Protein AF-A0A380GYR7-F1 (afdb_monomer_lite)

Structure (mmCIF, N/CA/C/O backbone):
data_AF-A0A380GYR7-F1
#
_entry.id   AF-A0A380GYR7-F1
#
loop_
_atom_site.group_PDB
_atom_site.id
_atom_site.type_symbol
_atom_site.label_atom_id
_atom_site.label_alt_id
_atom_site.label_comp_id
_atom_site.label_asym_id
_atom_site.label_entity_id
_atom_site.label_seq_id
_atom_site.pdbx_PDB_ins_code
_atom_site.Cartn_x
_atom_site.Cartn_y
_atom_site.Cartn_z
_atom_site.occupancy
_atom_site.B_iso_or_equiv
_atom_site.auth_seq_id
_atom_site.auth_comp_id
_atom_site.auth_asym_id
_atom_site.auth_atom_id
_atom_site.pdbx_PDB_model_num
ATOM 1 N N . MET A 1 1 ? 9.947 4.113 -0.284 1.00 82.25 1 MET A N 1
ATOM 2 C CA . MET A 1 1 ? 10.464 3.912 -1.653 1.00 82.25 1 MET A CA 1
ATOM 3 C C . MET A 1 1 ? 11.885 4.443 -1.882 1.00 82.25 1 MET A C 1
ATOM 5 O O . MET A 1 1 ? 12.563 3.899 -2.739 1.00 82.25 1 MET A O 1
ATOM 9 N N . ARG A 1 2 ? 12.406 5.374 -1.061 1.00 90.19 2 ARG A N 1
ATOM 10 C CA . ARG A 1 2 ? 13.801 5.863 -1.149 1.00 90.19 2 ARG A CA 1
ATOM 11 C C . ARG A 1 2 ? 14.869 4.763 -1.272 1.00 90.19 2 ARG A C 1
ATOM 13 O O . ARG A 1 2 ? 15.661 4.808 -2.192 1.00 90.19 2 ARG A O 1
ATOM 20 N N . THR A 1 3 ? 14.858 3.757 -0.400 1.00 92.00 3 THR A N 1
ATOM 21 C CA . THR A 1 3 ? 15.837 2.650 -0.426 1.00 92.00 3 THR A CA 1
ATOM 22 C C . THR A 1 3 ? 15.811 1.859 -1.742 1.00 92.00 3 THR A C 1
ATOM 24 O O . THR A 1 3 ? 16.849 1.409 -2.210 1.00 92.00 3 THR A O 1
ATOM 27 N N . VAL A 1 4 ? 14.638 1.724 -2.372 1.00 93.06 4 VAL A N 1
ATOM 28 C CA . VAL A 1 4 ? 14.499 1.106 -3.705 1.00 93.06 4 VAL A CA 1
ATOM 29 C C . VAL A 1 4 ? 15.079 2.039 -4.775 1.00 93.06 4 VAL A C 1
ATOM 31 O O . VAL A 1 4 ? 15.850 1.587 -5.611 1.00 93.06 4 VAL A O 1
ATOM 34 N N . ALA A 1 5 ? 14.795 3.344 -4.692 1.00 92.19 5 ALA A N 1
ATOM 35 C CA . ALA A 1 5 ? 15.352 4.368 -5.587 1.00 92.19 5 ALA A CA 1
ATOM 36 C C . ALA A 1 5 ? 16.874 4.544 -5.466 1.00 92.19 5 ALA A C 1
ATOM 38 O O . ALA A 1 5 ? 17.537 4.926 -6.422 1.00 92.19 5 ALA A O 1
ATOM 39 N N . GLU A 1 6 ? 17.446 4.221 -4.309 1.00 94.06 6 GLU A N 1
ATOM 40 C CA . GLU A 1 6 ? 18.894 4.162 -4.083 1.00 94.06 6 GLU A CA 1
ATOM 41 C C . GLU A 1 6 ? 19.526 2.857 -4.615 1.00 94.06 6 GLU A C 1
ATOM 43 O O . GLU A 1 6 ? 20.731 2.657 -4.478 1.00 94.06 6 GLU A O 1
ATOM 48 N N . GLY A 1 7 ? 18.735 1.957 -5.213 1.00 92.69 7 GLY A N 1
ATOM 49 C CA . GLY A 1 7 ? 19.207 0.698 -5.795 1.00 92.69 7 GLY A CA 1
ATOM 50 C C . GLY A 1 7 ? 19.464 -0.417 -4.778 1.00 92.69 7 GLY A C 1
ATOM 51 O O . GLY A 1 7 ? 20.119 -1.406 -5.102 1.00 92.69 7 GLY A O 1
ATOM 52 N N . LEU A 1 8 ? 18.961 -0.290 -3.546 1.00 95.38 8 LEU A N 1
ATOM 53 C CA . LEU A 1 8 ? 19.245 -1.231 -2.454 1.00 95.38 8 LEU A CA 1
ATOM 54 C C . LEU A 1 8 ? 18.262 -2.413 -2.378 1.00 95.38 8 LEU A C 1
ATOM 56 O O . LEU A 1 8 ? 18.298 -3.181 -1.417 1.00 95.38 8 LEU A O 1
ATOM 60 N N . GLY A 1 9 ? 17.384 -2.584 -3.371 1.00 93.12 9 GLY A N 1
ATOM 61 C CA . GLY A 1 9 ? 16.519 -3.759 -3.474 1.00 93.12 9 GLY A CA 1
ATOM 62 C C . GLY A 1 9 ? 15.226 -3.519 -4.246 1.00 93.12 9 GLY A C 1
ATOM 63 O O . GLY A 1 9 ? 15.086 -2.533 -4.960 1.00 93.12 9 GLY A O 1
ATOM 64 N N . VAL A 1 10 ? 14.272 -4.435 -4.065 1.00 92.19 10 VAL A N 1
ATOM 65 C CA . VAL A 1 10 ? 12.915 -4.385 -4.631 1.00 92.19 10 VAL A CA 1
ATOM 66 C C . VAL A 1 10 ? 11.877 -4.385 -3.508 1.00 92.19 10 VAL A C 1
ATOM 68 O O . VAL A 1 10 ? 12.115 -4.949 -2.439 1.00 92.19 10 VAL A O 1
ATOM 71 N N . GLY A 1 11 ? 10.721 -3.762 -3.737 1.00 89.31 11 GLY A N 1
ATOM 72 C CA . GLY A 1 11 ? 9.622 -3.713 -2.773 1.00 89.31 11 GLY A CA 1
ATOM 73 C C . GLY A 1 11 ? 8.283 -4.020 -3.432 1.00 89.31 11 GLY A C 1
ATOM 74 O O . GLY A 1 11 ? 8.011 -3.541 -4.527 1.00 89.31 11 GLY A O 1
ATOM 75 N N . ILE A 1 12 ? 7.445 -4.806 -2.753 1.00 87.56 12 ILE A N 1
ATOM 76 C CA . ILE A 1 12 ? 6.050 -5.026 -3.149 1.00 87.56 12 ILE A CA 1
ATOM 77 C C . ILE A 1 12 ? 5.194 -4.018 -2.396 1.00 87.56 12 ILE A C 1
ATOM 79 O O . ILE A 1 12 ? 5.270 -3.925 -1.170 1.00 87.56 12 ILE A O 1
ATOM 83 N N . VAL A 1 13 ? 4.381 -3.271 -3.132 1.00 86.44 13 VAL A N 1
ATOM 84 C CA . VAL A 1 13 ? 3.503 -2.241 -2.580 1.00 86.44 13 VAL A CA 1
ATOM 85 C C . VAL A 1 13 ? 2.107 -2.359 -3.182 1.00 86.44 13 VAL A C 1
ATOM 87 O O . VAL A 1 13 ? 1.926 -2.931 -4.255 1.00 86.44 13 VAL A O 1
ATOM 90 N N . SER A 1 14 ? 1.114 -1.825 -2.473 1.00 83.88 14 SER A N 1
ATOM 91 C CA . SER A 1 14 ? -0.239 -1.676 -3.016 1.00 83.88 14 SER A CA 1
ATOM 92 C C . SER A 1 14 ? -0.250 -0.606 -4.107 1.00 83.88 14 SER A C 1
ATOM 94 O O . SER A 1 14 ? 0.474 0.382 -3.994 1.00 83.88 14 SER A O 1
ATOM 96 N N . ALA A 1 15 ? -1.125 -0.749 -5.107 1.00 83.06 15 ALA A N 1
ATOM 97 C CA . ALA A 1 15 ? -1.330 0.276 -6.132 1.00 83.06 15 ALA A CA 1
ATOM 98 C C . ALA A 1 15 ? -1.691 1.646 -5.521 1.00 83.06 15 ALA A C 1
ATOM 100 O O . ALA A 1 15 ? -1.245 2.671 -6.018 1.00 83.06 15 ALA A O 1
ATOM 101 N N . LEU A 1 16 ? -2.386 1.656 -4.375 1.00 82.50 16 LEU A N 1
ATOM 102 C CA . LEU A 1 16 ? -2.717 2.875 -3.621 1.00 82.50 16 LEU A CA 1
ATOM 103 C C . LEU A 1 16 ? -1.483 3.628 -3.104 1.00 82.50 16 LEU A C 1
ATOM 105 O O . LEU A 1 16 ? -1.535 4.830 -2.883 1.00 82.50 16 LEU A O 1
ATOM 109 N N . MET A 1 17 ? -0.370 2.929 -2.872 1.00 84.50 17 MET A N 1
ATOM 110 C CA . MET A 1 17 ? 0.878 3.551 -2.418 1.00 84.50 17 MET A CA 1
ATOM 111 C C . MET A 1 17 ? 1.688 4.146 -3.575 1.00 84.50 17 MET A C 1
ATOM 113 O O . MET A 1 17 ? 2.682 4.816 -3.317 1.00 84.50 17 MET A O 1
ATOM 117 N N . LEU A 1 18 ? 1.299 3.873 -4.826 1.00 86.12 18 LEU A N 1
ATOM 118 C CA . LEU A 1 18 ? 1.929 4.447 -6.016 1.00 86.12 18 LEU A CA 1
ATOM 119 C C . LEU A 1 18 ? 1.328 5.818 -6.369 1.00 86.12 18 LEU A C 1
ATOM 121 O O . LEU A 1 18 ? 1.932 6.564 -7.135 1.00 86.12 18 LEU A O 1
ATOM 125 N N . GLU A 1 19 ? 0.156 6.164 -5.824 1.00 82.75 19 GLU A N 1
ATOM 126 C CA . GLU A 1 19 ? -0.500 7.444 -6.094 1.00 82.75 19 GLU A CA 1
ATOM 127 C C . GLU A 1 19 ? 0.349 8.612 -5.570 1.00 82.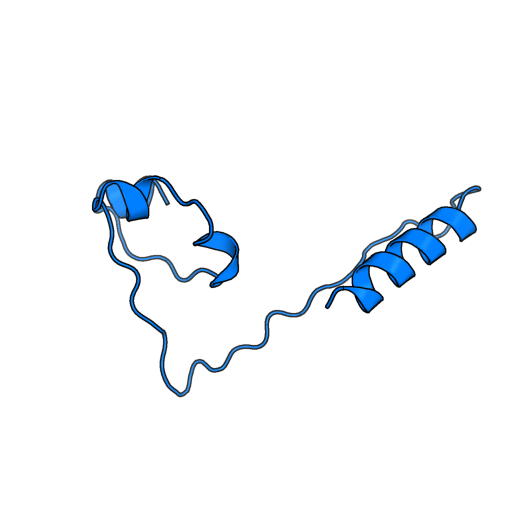75 19 GLU A C 1
ATOM 129 O O . GLU A 1 19 ? 0.523 8.779 -4.362 1.00 82.75 19 GLU A O 1
ATOM 134 N N . ASN A 1 20 ? 0.829 9.460 -6.485 1.00 81.69 20 ASN A N 1
ATOM 135 C CA . ASN A 1 20 ? 1.689 10.615 -6.196 1.00 81.69 20 ASN A CA 1
ATOM 136 C C . ASN A 1 20 ? 3.041 10.242 -5.559 1.00 81.69 20 ASN A C 1
ATOM 138 O O . ASN A 1 20 ? 3.542 10.973 -4.699 1.00 81.69 20 ASN A O 1
ATOM 142 N N . GLU A 1 21 ? 3.627 9.100 -5.932 1.00 86.75 21 GLU A N 1
ATOM 143 C CA . GLU A 1 21 ? 4.963 8.739 -5.460 1.00 86.75 21 GLU A CA 1
ATOM 144 C C . GLU A 1 21 ? 6.062 9.482 -6.252 1.00 86.75 21 GLU A C 1
ATOM 146 O O . GLU A 1 21 ? 6.337 9.135 -7.407 1.00 86.75 21 GLU A O 1
ATOM 151 N N . PRO A 1 22 ? 6.797 10.423 -5.624 1.00 87.62 22 PRO A N 1
ATOM 152 C CA . PRO A 1 22 ? 7.808 11.220 -6.314 1.00 87.62 22 PRO A CA 1
ATOM 153 C C . PRO A 1 22 ? 8.971 10.403 -6.890 1.00 87.62 22 PRO A C 1
ATOM 155 O O . PRO A 1 22 ? 9.618 10.866 -7.828 1.00 87.62 22 PRO A O 1
ATOM 158 N N . PHE A 1 23 ? 9.300 9.221 -6.354 1.00 87.75 23 PHE A N 1
ATOM 159 C CA . PHE A 1 23 ? 10.373 8.404 -6.943 1.00 87.75 23 PHE A CA 1
ATOM 160 C C . PHE A 1 23 ? 9.959 7.740 -8.269 1.00 87.75 23 PHE A C 1
ATOM 162 O O . PHE A 1 23 ? 10.840 7.454 -9.078 1.00 87.75 23 PHE A O 1
ATOM 169 N N . LEU A 1 24 ? 8.657 7.530 -8.506 1.00 85.19 24 LEU A N 1
ATOM 170 C CA . LEU A 1 24 ? 8.132 7.081 -9.803 1.00 85.19 24 LEU A CA 1
ATOM 171 C C . LEU A 1 24 ? 8.054 8.254 -10.783 1.00 85.19 24 LEU A C 1
ATOM 173 O O . LEU A 1 24 ? 8.516 8.130 -11.912 1.00 85.19 24 LEU A O 1
ATOM 177 N N . ASP A 1 25 ? 7.544 9.402 -10.327 1.00 83.75 25 ASP A N 1
ATOM 178 C CA . ASP A 1 25 ? 7.382 10.600 -11.166 1.00 83.75 25 ASP A CA 1
ATOM 179 C C . ASP A 1 25 ? 8.718 11.136 -11.698 1.00 83.75 25 ASP A C 1
ATOM 181 O O . ASP A 1 25 ? 8.793 11.666 -12.804 1.00 83.75 25 ASP A O 1
ATOM 185 N N . ASN A 1 26 ? 9.786 10.987 -10.910 1.00 87.56 26 ASN A N 1
ATOM 186 C CA . ASN A 1 26 ? 11.144 11.362 -11.304 1.00 87.56 26 ASN A CA 1
ATOM 187 C C . ASN A 1 26 ? 11.909 10.223 -12.007 1.00 87.56 26 ASN A C 1
ATOM 189 O O . ASN A 1 26 ? 13.127 10.320 -12.143 1.00 87.56 26 ASN A O 1
ATOM 193 N N . GLU A 1 27 ? 11.226 9.138 -12.392 1.00 85.31 27 GLU A N 1
ATOM 194 C CA . GLU A 1 27 ? 11.787 7.983 -13.112 1.00 85.31 27 GLU A CA 1
ATOM 195 C C . GLU A 1 27 ? 12.989 7.313 -12.407 1.00 85.31 27 GLU A C 1
ATOM 197 O O . GLU A 1 27 ? 13.841 6.689 -13.038 1.00 85.31 27 GLU A O 1
ATOM 202 N N . LEU A 1 28 ? 13.079 7.426 -11.075 1.00 91.25 28 LEU A N 1
ATOM 203 C CA . LEU A 1 28 ? 14.164 6.818 -10.291 1.00 91.25 28 LEU A CA 1
ATOM 204 C C . LEU A 1 28 ? 13.931 5.325 -10.036 1.00 91.25 28 LEU A C 1
ATOM 206 O O . LEU A 1 28 ? 14.875 4.582 -9.769 1.00 91.25 28 LEU A O 1
ATOM 210 N N . ILE A 1 29 ? 12.672 4.896 -10.082 1.00 92.00 29 ILE A N 1
ATOM 211 C CA . ILE A 1 29 ? 12.244 3.502 -9.968 1.00 92.00 29 ILE A CA 1
ATOM 212 C C . ILE A 1 29 ? 11.132 3.226 -10.975 1.00 92.00 29 ILE A C 1
ATOM 214 O O . ILE A 1 29 ? 10.426 4.136 -11.398 1.00 92.00 29 ILE A O 1
ATOM 218 N N . GLU A 1 30 ? 10.940 1.953 -11.305 1.00 91.38 30 GLU A N 1
ATOM 219 C CA . GLU A 1 30 ? 9.846 1.484 -12.153 1.00 91.38 30 GLU A CA 1
ATOM 220 C C . GLU A 1 30 ? 8.908 0.578 -11.346 1.00 91.38 30 GLU A C 1
ATOM 222 O O . GLU A 1 30 ? 9.352 -0.250 -10.544 1.00 91.38 30 GLU A O 1
ATOM 227 N N . SER A 1 31 ? 7.598 0.714 -11.563 1.00 90.00 31 SER A N 1
ATOM 228 C CA . SER A 1 31 ? 6.603 -0.212 -11.020 1.00 90.00 31 SER A CA 1
ATOM 229 C C . SER A 1 31 ? 6.245 -1.287 -12.046 1.00 90.00 31 SER A C 1
ATOM 231 O O . SER A 1 31 ? 5.767 -0.967 -13.132 1.00 90.00 31 SER A O 1
ATOM 233 N N . VAL A 1 32 ? 6.379 -2.559 -11.669 1.00 89.12 32 VAL A N 1
ATOM 234 C CA . VAL A 1 32 ? 5.955 -3.700 -12.494 1.00 89.12 32 VAL A CA 1
ATOM 235 C C . VAL A 1 32 ? 4.702 -4.336 -11.883 1.00 89.12 32 VAL A C 1
ATOM 237 O O . VAL A 1 32 ? 4.720 -4.672 -10.695 1.00 89.12 32 VAL A O 1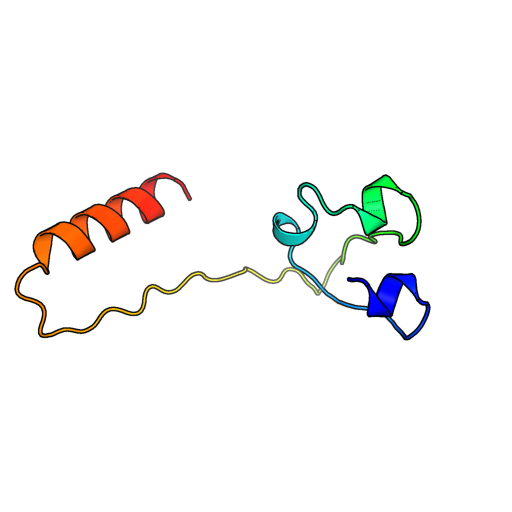
ATOM 240 N N . PRO A 1 33 ? 3.610 -4.527 -12.651 1.00 86.44 33 PRO A N 1
ATOM 241 C CA . PRO A 1 33 ? 2.407 -5.165 -12.135 1.00 86.44 33 PRO A CA 1
ATOM 242 C C . PRO A 1 33 ? 2.676 -6.632 -11.788 1.00 86.44 33 PRO A C 1
ATOM 244 O O . PRO A 1 33 ? 3.214 -7.398 -12.591 1.00 86.44 33 PRO A O 1
ATOM 247 N N . LEU A 1 34 ? 2.255 -7.041 -10.592 1.00 82.38 34 LEU A N 1
ATOM 248 C CA . LEU A 1 34 ? 2.297 -8.438 -10.178 1.00 82.38 34 LEU A CA 1
ATOM 249 C C . LEU A 1 34 ? 1.152 -9.199 -10.863 1.00 82.38 34 LEU A C 1
ATOM 251 O O . LEU A 1 34 ? -0.022 -8.952 -10.607 1.00 82.38 34 LEU A O 1
ATOM 255 N N . GLY A 1 35 ? 1.502 -10.100 -11.783 1.00 77.62 35 GLY A N 1
ATOM 256 C CA . GLY A 1 35 ? 0.550 -11.002 -12.434 1.00 77.62 35 GLY A CA 1
ATOM 257 C C . GLY A 1 35 ? 0.150 -12.188 -11.546 1.00 77.62 35 GLY A C 1
ATOM 258 O O . GLY A 1 35 ? 0.533 -12.297 -10.381 1.00 77.62 35 GLY A O 1
ATOM 259 N N . LYS A 1 36 ? -0.595 -13.145 -12.108 1.00 77.19 36 LYS A N 1
ATOM 260 C CA . LYS A 1 36 ? -0.953 -14.386 -11.394 1.00 77.19 36 LYS A CA 1
ATOM 261 C C . LYS A 1 36 ? 0.309 -15.164 -10.969 1.00 77.19 36 LYS A C 1
ATOM 263 O O . LYS A 1 36 ? 1.247 -15.240 -11.761 1.00 77.19 36 LYS A O 1
ATOM 268 N N . PRO A 1 37 ? 0.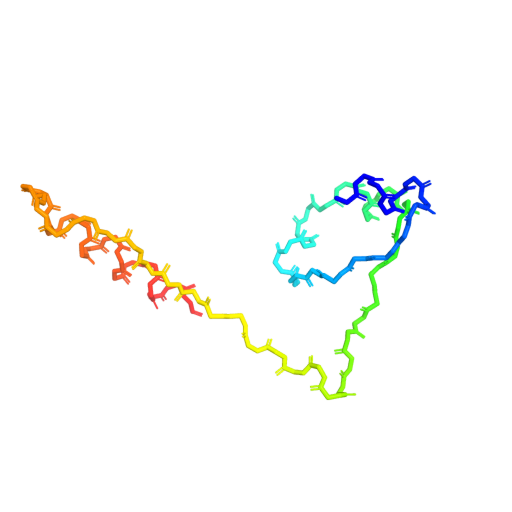335 -15.783 -9.770 1.00 71.12 37 PRO A N 1
ATOM 269 C CA . PRO A 1 37 ? -0.774 -15.995 -8.827 1.00 71.12 37 PRO A CA 1
ATOM 270 C C . PRO A 1 37 ? -0.964 -14.880 -7.780 1.00 71.12 37 PRO A C 1
ATOM 272 O O . PRO A 1 37 ? -1.719 -15.076 -6.832 1.00 71.12 37 PRO A O 1
ATOM 275 N N . PHE A 1 38 ? -0.295 -13.734 -7.918 1.00 69.19 38 PHE A N 1
ATOM 276 C CA . PHE A 1 38 ? -0.290 -12.664 -6.918 1.00 69.19 38 PHE A CA 1
ATOM 277 C C . PHE A 1 38 ? -1.515 -11.740 -7.041 1.00 69.19 38 PHE A C 1
ATOM 279 O O . PHE A 1 38 ? -1.386 -10.525 -7.126 1.00 69.19 38 PHE A O 1
ATOM 286 N N . ASP A 1 39 ? -2.712 -12.331 -7.027 1.00 67.06 39 ASP A N 1
ATOM 287 C CA . ASP A 1 39 ? -3.997 -11.622 -6.954 1.00 67.06 39 ASP A CA 1
ATOM 288 C C . ASP A 1 39 ? -4.399 -11.450 -5.479 1.00 67.06 39 ASP A C 1
ATOM 290 O O . ASP A 1 39 ? -5.249 -12.161 -4.939 1.00 67.06 39 ASP A O 1
ATOM 294 N N . TYR A 1 40 ? -3.660 -10.594 -4.768 1.00 69.81 40 TYR A N 1
ATOM 295 C CA . TYR A 1 40 ? -3.858 -10.371 -3.337 1.00 69.81 40 TYR A CA 1
ATOM 296 C C . TYR A 1 40 ? -4.879 -9.258 -3.101 1.00 69.81 40 TYR A C 1
ATOM 298 O O . TYR A 1 40 ? -4.645 -8.101 -3.446 1.00 69.81 40 TYR A O 1
ATOM 306 N N . ALA A 1 41 ? -5.978 -9.591 -2.426 1.00 70.25 41 ALA A N 1
ATOM 307 C CA . ALA A 1 41 ? -6.907 -8.598 -1.905 1.00 70.25 41 ALA A CA 1
ATOM 308 C C . ALA A 1 41 ? -6.294 -7.887 -0.685 1.00 70.25 41 ALA A C 1
ATOM 310 O O . ALA A 1 41 ? -5.938 -8.527 0.311 1.00 70.25 41 ALA A O 1
ATOM 311 N N . VAL A 1 42 ? -6.184 -6.558 -0.748 1.00 70.44 42 VAL A N 1
ATOM 312 C CA . VAL A 1 42 ? -5.857 -5.735 0.423 1.00 70.44 42 VAL A CA 1
ATOM 313 C C . VAL A 1 42 ? -7.117 -5.623 1.275 1.00 70.44 42 VAL A C 1
ATOM 315 O O . VAL A 1 42 ? -8.1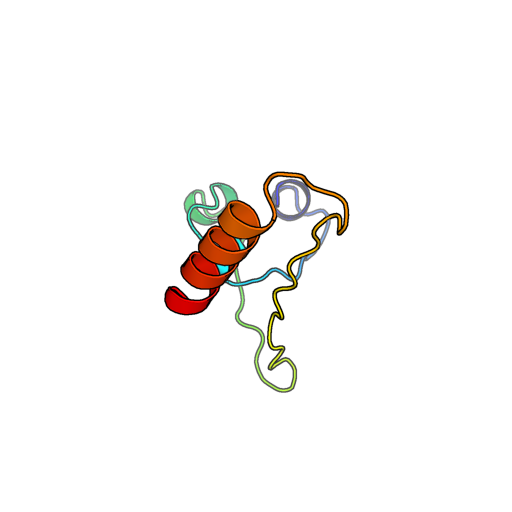09 -5.050 0.843 1.00 70.44 42 VAL A O 1
ATOM 318 N N . ASN A 1 43 ? -7.081 -6.182 2.485 1.00 76.06 43 ASN A N 1
ATOM 319 C CA . ASN A 1 43 ? -8.192 -6.089 3.429 1.00 76.06 43 ASN A CA 1
ATOM 320 C C . ASN A 1 43 ? -7.963 -4.925 4.396 1.00 76.06 43 ASN A C 1
ATOM 322 O O . ASN A 1 43 ? -6.928 -4.870 5.066 1.00 76.06 43 ASN A O 1
ATOM 326 N N . PHE A 1 44 ? -8.947 -4.039 4.523 1.00 78.19 44 PHE A N 1
ATOM 327 C CA . PHE A 1 44 ? -8.931 -2.961 5.507 1.00 78.19 44 PHE A CA 1
ATOM 328 C C . PHE A 1 44 ? -9.693 -3.377 6.770 1.00 78.19 44 PHE A C 1
ATOM 330 O O . PHE A 1 44 ? -10.785 -3.940 6.710 1.00 78.19 44 PHE A O 1
ATOM 337 N N . ILE A 1 45 ? -9.112 -3.112 7.944 1.00 86.06 45 ILE A N 1
ATOM 338 C CA . ILE A 1 45 ? -9.724 -3.415 9.244 1.00 86.06 45 ILE A CA 1
ATOM 339 C C . ILE A 1 45 ? -9.734 -2.143 10.083 1.00 86.06 45 ILE A C 1
ATOM 341 O O . ILE A 1 45 ? -8.716 -1.465 10.213 1.00 86.06 45 ILE A O 1
ATOM 345 N N . VAL A 1 46 ? -10.876 -1.844 10.704 1.00 84.06 46 VAL A N 1
ATOM 346 C CA . VAL A 1 46 ? -10.975 -0.749 11.672 1.00 84.06 46 VAL A CA 1
ATOM 347 C C . VAL A 1 46 ? -10.781 -1.285 13.085 1.00 84.0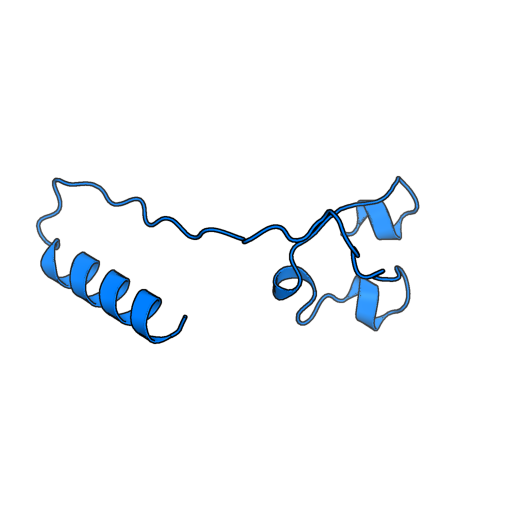6 46 VAL A C 1
ATOM 349 O O . VAL A 1 46 ? -11.528 -2.149 13.541 1.00 84.06 46 VAL A O 1
ATOM 352 N N . ILE A 1 47 ? -9.806 -0.724 13.801 1.00 86.44 47 ILE A N 1
ATOM 353 C CA . ILE A 1 47 ? -9.561 -1.009 15.217 1.00 86.44 47 ILE A CA 1
ATOM 354 C C . ILE A 1 47 ? -10.048 0.186 16.039 1.00 86.44 47 ILE A C 1
ATOM 356 O O . ILE A 1 47 ? -9.536 1.297 15.907 1.00 86.44 47 ILE A O 1
ATOM 360 N N . ALA A 1 48 ? -11.038 -0.039 16.905 1.00 84.00 48 ALA A N 1
ATOM 361 C CA . ALA A 1 48 ? -11.608 0.987 17.773 1.00 84.00 48 ALA A CA 1
ATOM 362 C C . ALA A 1 48 ? -11.675 0.512 19.231 1.00 84.00 48 ALA A C 1
ATOM 364 O O . ALA A 1 48 ? -11.986 -0.643 19.512 1.00 84.00 48 ALA A O 1
ATOM 365 N N . ASN A 1 49 ? -11.412 1.423 20.173 1.00 83.00 49 ASN A N 1
ATOM 366 C CA . ASN A 1 49 ? -11.581 1.143 21.598 1.00 83.00 49 ASN A CA 1
ATOM 367 C C . ASN A 1 49 ? -13.080 1.093 21.949 1.00 83.00 49 ASN A C 1
ATOM 369 O O . ASN A 1 49 ? -13.813 2.050 21.685 1.00 83.00 49 ASN A O 1
ATOM 373 N N . LYS A 1 50 ? -13.505 -0.015 22.566 1.00 73.75 50 LYS A N 1
ATOM 374 C CA . LYS A 1 50 ? -14.893 -0.301 22.945 1.00 73.75 50 LYS A CA 1
ATOM 375 C C . LYS A 1 50 ? -15.450 0.672 23.995 1.00 73.75 50 LYS A C 1
ATOM 377 O O . LYS A 1 50 ? -16.651 0.910 23.999 1.00 73.75 50 LYS A O 1
ATOM 382 N N . GLU A 1 51 ? -14.622 1.285 24.838 1.00 68.50 51 GLU A N 1
ATOM 383 C CA . GLU A 1 51 ? -15.068 2.056 26.016 1.00 68.50 51 GLU A CA 1
ATOM 384 C C . GLU A 1 51 ? -15.244 3.569 25.781 1.00 68.50 51 GLU A C 1
ATOM 386 O O . GLU A 1 51 ? -15.156 4.375 26.706 1.00 68.50 51 GLU A O 1
ATOM 391 N N . LYS A 1 52 ? -15.488 4.014 24.543 1.00 66.25 52 LYS A N 1
ATOM 392 C CA . LYS A 1 52 ? -15.625 5.453 24.264 1.00 66.25 52 LYS A CA 1
ATOM 393 C C . LYS A 1 52 ? -17.052 5.967 24.476 1.00 66.25 52 LYS A C 1
ATOM 395 O O . LYS A 1 52 ? -17.992 5.494 23.852 1.00 66.25 52 LYS A O 1
ATOM 400 N N . THR A 1 53 ? -17.182 7.087 25.188 1.00 68.25 53 THR A N 1
ATOM 401 C CA . THR A 1 53 ? -18.391 7.944 25.240 1.00 68.25 53 THR A CA 1
ATOM 402 C C . THR A 1 53 ? -18.854 8.470 23.871 1.00 68.25 53 THR A C 1
ATOM 404 O O . THR A 1 53 ? -19.936 9.032 23.761 1.00 68.25 53 THR A O 1
ATOM 407 N N . LYS A 1 54 ? -18.052 8.284 22.813 1.00 81.25 54 LYS A N 1
ATOM 408 C CA . LYS A 1 54 ? -18.315 8.725 21.431 1.00 81.25 54 LYS A CA 1
ATOM 409 C C . LYS A 1 54 ? -18.508 7.563 20.443 1.00 81.25 54 LYS A C 1
ATOM 411 O O . LYS A 1 54 ? -18.202 7.720 19.263 1.00 81.25 54 LYS A O 1
ATOM 416 N N . GLN A 1 55 ? -18.975 6.398 20.904 1.00 84.69 55 GLN A N 1
ATOM 417 C CA . GLN A 1 55 ? -19.202 5.212 20.057 1.00 84.69 55 GLN A CA 1
ATOM 418 C C . GLN A 1 55 ? -19.981 5.523 18.770 1.00 84.69 55 GLN A C 1
ATOM 420 O O . GLN A 1 55 ? -19.607 5.043 17.706 1.00 84.69 55 GLN A O 1
ATOM 425 N N . GLN A 1 56 ? -21.013 6.366 18.844 1.00 87.69 56 GLN A N 1
ATOM 426 C CA . GLN A 1 56 ? -21.855 6.678 17.689 1.00 87.69 56 GLN A CA 1
ATOM 427 C C . GLN A 1 56 ? -21.099 7.409 16.570 1.00 87.69 56 GLN A C 1
ATOM 429 O O . GLN A 1 56 ? -21.196 7.015 15.415 1.00 87.69 56 GLN A O 1
ATOM 434 N N . ILE A 1 57 ? -20.245 8.375 16.922 1.00 89.25 57 ILE A N 1
ATOM 435 C CA . ILE A 1 57 ? -19.388 9.086 15.958 1.00 89.25 57 ILE A CA 1
ATOM 436 C C . ILE A 1 57 ? -18.394 8.117 15.303 1.00 89.25 57 ILE A C 1
ATOM 438 O O . ILE A 1 57 ? -18.128 8.197 14.107 1.00 89.25 57 ILE A O 1
ATOM 442 N N . VAL A 1 58 ? -17.846 7.174 16.079 1.00 88.88 58 VAL A N 1
ATOM 443 C CA . VAL A 1 58 ? -16.933 6.152 15.545 1.00 88.88 58 VAL A CA 1
ATOM 444 C C . VAL A 1 58 ? -17.660 5.243 14.552 1.00 88.88 58 VAL A C 1
ATOM 446 O O . VAL A 1 58 ? -17.108 4.938 13.498 1.00 88.88 58 VAL A O 1
ATOM 449 N N . LEU A 1 59 ? -18.896 4.838 14.849 1.00 88.88 59 LEU A N 1
ATOM 450 C CA . LEU A 1 59 ? -19.706 4.014 13.948 1.00 88.88 59 LEU A CA 1
ATOM 451 C C . LEU A 1 59 ? -20.086 4.756 12.663 1.00 88.88 59 LEU A C 1
ATOM 453 O O . LEU A 1 59 ? -19.993 4.172 11.585 1.00 88.88 59 LEU A O 1
ATOM 457 N N . GLU A 1 60 ? -20.460 6.032 12.757 1.00 91.62 60 GLU A N 1
ATOM 458 C CA . GLU A 1 60 ? -20.740 6.875 11.588 1.00 91.62 60 GLU A CA 1
ATOM 459 C C . GLU A 1 60 ? -19.505 7.028 10.698 1.00 91.62 60 GLU A C 1
ATOM 461 O O . GLU A 1 60 ? -19.599 6.877 9.480 1.00 91.62 60 GLU A O 1
ATOM 466 N N . PHE A 1 61 ? -18.330 7.238 11.296 1.00 89.94 61 PHE A N 1
ATOM 467 C CA . PHE A 1 61 ? -17.078 7.305 10.548 1.00 89.94 61 PHE A CA 1
ATOM 468 C C . PHE A 1 61 ? -16.747 5.976 9.855 1.00 89.94 61 PHE A C 1
ATOM 470 O O . PHE A 1 61 ? -16.408 5.964 8.674 1.00 89.94 61 PHE A O 1
ATOM 477 N N . ILE A 1 62 ? -16.912 4.842 10.545 1.00 89.38 62 ILE A N 1
ATOM 478 C CA . ILE A 1 62 ? -16.738 3.511 9.940 1.00 89.38 62 ILE A CA 1
ATOM 479 C C . ILE A 1 62 ? -17.704 3.316 8.770 1.00 89.38 62 ILE A C 1
ATOM 481 O O . ILE A 1 62 ? -17.315 2.787 7.731 1.00 89.38 62 ILE A O 1
ATOM 485 N N . HIS A 1 63 ? -18.961 3.732 8.926 1.00 90.50 63 HIS A N 1
ATOM 486 C CA . HIS A 1 63 ? -19.959 3.621 7.869 1.00 90.50 63 HIS A CA 1
ATOM 487 C C . HIS A 1 63 ? -19.599 4.476 6.650 1.00 90.50 63 HIS A C 1
ATOM 489 O O . HIS A 1 63 ? -19.704 4.003 5.520 1.00 90.50 63 HIS A O 1
ATOM 495 N N . TYR A 1 64 ? -19.124 5.702 6.876 1.00 91.31 64 TYR A N 1
ATOM 496 C CA . TYR A 1 64 ? -18.624 6.566 5.812 1.00 91.31 64 TYR A CA 1
ATOM 497 C C . TYR A 1 64 ? -17.468 5.915 5.043 1.00 91.31 64 TYR A C 1
ATOM 499 O O . TYR A 1 64 ? -17.487 5.922 3.815 1.00 91.31 64 TYR A O 1
ATOM 507 N N . LEU A 1 65 ? -16.495 5.320 5.740 1.00 87.75 65 LEU A N 1
ATOM 508 C CA . LEU A 1 65 ? -15.372 4.640 5.086 1.00 87.75 65 LEU A CA 1
ATOM 509 C C . LEU A 1 65 ? -15.851 3.476 4.209 1.00 87.75 65 LEU A C 1
ATOM 511 O O . LEU A 1 65 ? -15.478 3.411 3.047 1.00 87.75 65 LEU A O 1
ATOM 515 N N . LYS A 1 66 ? -16.755 2.631 4.720 1.00 83.88 66 LYS A N 1
ATOM 516 C CA . LYS A 1 66 ? -17.309 1.486 3.971 1.00 83.88 66 LYS A CA 1
ATOM 517 C C . LYS A 1 66 ? -18.125 1.866 2.736 1.00 83.88 66 LYS A C 1
ATOM 519 O O . LYS A 1 66 ? -18.277 1.051 1.841 1.00 83.88 66 LYS A O 1
ATOM 524 N N . LYS A 1 67 ? -18.731 3.056 2.713 1.00 81.94 67 LYS A N 1
ATOM 525 C CA . LYS A 1 67 ? -19.524 3.524 1.565 1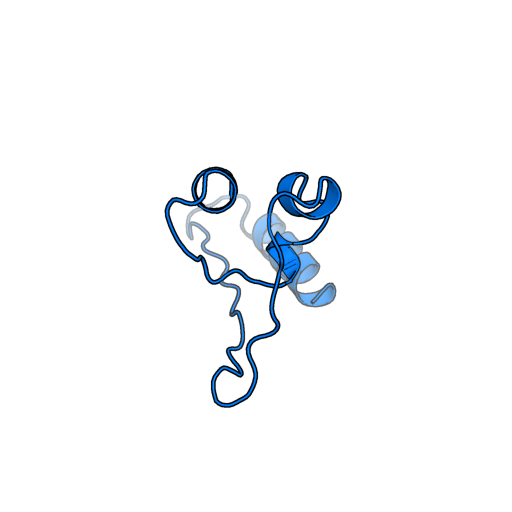.00 81.94 67 LYS A CA 1
ATOM 526 C C . LYS A 1 67 ? -18.644 3.987 0.397 1.00 81.94 67 LYS A C 1
ATOM 528 O O . LYS A 1 67 ? -19.135 4.058 -0.724 1.00 81.94 67 LYS A O 1
ATOM 533 N N . ASN A 1 68 ? -17.403 4.369 0.687 1.00 67.31 68 ASN A N 1
ATOM 534 C CA . ASN A 1 68 ? -16.453 4.885 -0.295 1.00 67.31 68 ASN A CA 1
ATOM 535 C C . ASN A 1 68 ? -15.365 3.855 -0.668 1.00 67.31 68 ASN A C 1
ATOM 537 O O . ASN A 1 68 ? -14.412 4.232 -1.345 1.00 67.31 68 ASN A O 1
ATOM 541 N N . GLU A 1 69 ? -15.494 2.601 -0.212 1.00 58.69 69 GLU A N 1
ATOM 542 C CA . GLU A 1 69 ? -14.881 1.432 -0.871 1.00 58.69 69 GLU A CA 1
ATOM 543 C C . GLU A 1 69 ? -15.678 1.076 -2.132 1.00 58.69 69 GLU A C 1
ATOM 545 O O . GLU A 1 69 ? -15.034 0.715 -3.142 1.00 58.69 69 GLU A O 1
#

Secondary structure (DSSP, 8-state):
-HHHHTTS------GGGSTT-HHHHTTSS------TT------------TT-TTHHHHHHHHHHHHH--

Radius of gyration: 17.8 Å; chains: 1; bounding box: 41×27×39 Å

Foldseek 3Di:
DVCVLVVNDDDDDDPVVVVPDVCVVVVSDDDDDDDPPPPDDDDDDDDDDPPDPPVVVVVVVVVVVVVVD

Sequence (69 aa):
MRTVAEGLGVGIVSALMLENEPFLDNELIESVPLGKPFDYAVNFIVIANKEKTKQQIVLEFIHYLKKNE

Organism: NCBI:txid33028

pLDDT: mean 83.65, std 8.22, range [58.69, 95.38]